Protein AF-R7R0I8-F1 (afdb_monomer_lite)

Foldseek 3Di:
DDDDPQFDADPVRHTPDTPDDLLVVLLVCVVVPNPNVRSLQVSFQVVCVVVVNNQATRDDDPPHDPFDFDADPNRHTDDTD

Sequence (81 aa):
MEKNGSRATLHDGTLAGSVTNLFSCFQNAVSFGIPLVSALKAVTVNPAKSLHMEHAIGQLLPGMEADILILSKDLSLIAVF

Structure (mmCIF, N/CA/C/O backbone):
data_AF-R7R0I8-F1
#
_entry.id   AF-R7R0I8-F1
#
loop_
_atom_site.group_PDB
_atom_site.id
_atom_site.type_symbol
_atom_site.label_atom_id
_atom_site.label_alt_id
_atom_site.label_comp_id
_atom_site.label_asym_id
_atom_site.label_entity_id
_atom_site.label_seq_id
_atom_site.pdbx_PDB_ins_code
_atom_site.Cartn_x
_atom_site.Cartn_y
_atom_site.Cartn_z
_atom_site.occupancy
_atom_site.B_iso_or_equiv
_atom_site.auth_seq_id
_atom_site.auth_comp_id
_atom_site.auth_asym_id
_atom_site.auth_atom_id
_atom_site.pdbx_PDB_model_num
ATOM 1 N N . MET A 1 1 ? -2.900 -1.539 29.682 1.00 78.25 1 MET A N 1
ATOM 2 C CA . MET A 1 1 ? -3.180 -1.180 28.274 1.00 78.25 1 MET A CA 1
ATOM 3 C C . MET A 1 1 ? -4.471 -1.866 27.874 1.00 78.25 1 MET A C 1
ATOM 5 O O . MET A 1 1 ? -4.618 -3.045 28.166 1.00 78.25 1 MET A O 1
ATOM 9 N N . GLU A 1 2 ? -5.384 -1.143 27.240 1.00 88.56 2 GLU A N 1
ATOM 10 C CA . GLU A 1 2 ? -6.658 -1.671 26.744 1.00 88.56 2 GLU A CA 1
ATOM 11 C C . GLU A 1 2 ? -6.740 -1.489 25.226 1.00 88.56 2 GLU A C 1
ATOM 13 O O . GLU A 1 2 ? -6.233 -0.503 24.684 1.00 88.56 2 GLU A O 1
ATOM 18 N N . LYS A 1 3 ? -7.363 -2.447 24.532 1.00 90.00 3 LYS A N 1
ATOM 19 C CA . LYS A 1 3 ? -7.602 -2.393 23.086 1.00 90.00 3 LYS A CA 1
ATOM 20 C C . LYS A 1 3 ? -9.094 -2.544 22.815 1.00 90.00 3 LYS A C 1
ATOM 22 O O . LYS A 1 3 ? -9.654 -3.603 23.075 1.00 90.00 3 LYS A O 1
ATOM 27 N N . ASN A 1 4 ? -9.686 -1.529 22.193 1.00 86.25 4 ASN A N 1
ATOM 28 C CA . ASN A 1 4 ? -11.069 -1.533 21.723 1.00 86.25 4 ASN A CA 1
ATOM 29 C C . ASN A 1 4 ? -11.095 -1.236 20.220 1.00 86.25 4 ASN A C 1
ATOM 31 O O . ASN A 1 4 ? -10.898 -0.100 19.788 1.00 86.25 4 ASN A O 1
ATOM 35 N N . GLY A 1 5 ? -11.303 -2.275 19.408 1.00 86.31 5 GLY A N 1
ATOM 36 C CA . GLY A 1 5 ? -11.259 -2.160 17.948 1.00 86.31 5 GLY A CA 1
ATOM 37 C C . GLY A 1 5 ? -9.895 -1.669 17.448 1.00 86.31 5 GLY A C 1
ATOM 38 O O . GLY A 1 5 ? -8.872 -2.312 17.695 1.00 86.31 5 GLY A O 1
ATOM 39 N N . SER A 1 6 ? -9.889 -0.529 16.750 1.00 82.94 6 SER A N 1
ATOM 40 C CA . SER A 1 6 ? -8.692 0.132 16.207 1.00 82.94 6 SER A CA 1
ATOM 41 C C . SER A 1 6 ? -8.012 1.105 17.183 1.00 82.94 6 SER A C 1
ATOM 43 O O . SER A 1 6 ? -7.056 1.784 16.806 1.00 82.94 6 SER A O 1
ATOM 45 N N . ARG A 1 7 ? -8.481 1.185 18.434 1.00 90.94 7 ARG A N 1
ATOM 46 C CA . ARG A 1 7 ? -7.967 2.106 19.450 1.00 90.94 7 ARG A CA 1
ATOM 47 C C . ARG A 1 7 ? -7.272 1.339 20.570 1.00 90.94 7 ARG A C 1
ATOM 49 O O . ARG A 1 7 ? -7.890 0.512 21.237 1.00 90.94 7 ARG A O 1
ATOM 56 N N . ALA A 1 8 ? -5.998 1.649 20.784 1.00 95.12 8 ALA A N 1
ATOM 57 C CA . ALA A 1 8 ? -5.219 1.180 21.922 1.00 95.12 8 ALA A CA 1
ATOM 58 C C . ALA A 1 8 ? -4.920 2.337 22.873 1.00 95.12 8 ALA A C 1
ATOM 60 O O . ALA A 1 8 ? -4.509 3.410 22.424 1.00 95.12 8 ALA A O 1
ATOM 61 N N . THR A 1 9 ? -5.103 2.121 24.175 1.00 96.56 9 THR A N 1
ATOM 62 C CA . THR A 1 9 ? -4.861 3.142 25.200 1.00 96.56 9 THR A CA 1
ATOM 63 C C . THR A 1 9 ? -4.098 2.612 26.410 1.00 96.56 9 THR A C 1
ATOM 65 O O . THR A 1 9 ? -4.203 1.440 26.789 1.00 96.56 9 THR A O 1
ATOM 68 N N . LEU A 1 10 ? -3.321 3.493 27.040 1.00 95.88 10 LEU A N 1
ATOM 69 C CA . LEU A 1 10 ? -2.798 3.302 28.392 1.00 95.88 10 LEU A CA 1
ATOM 70 C C . LEU A 1 10 ? -3.931 3.441 29.425 1.00 95.88 10 LEU A C 1
ATOM 72 O O . LEU A 1 10 ? -5.071 3.752 29.079 1.00 95.88 10 LEU A O 1
ATOM 76 N N . HIS A 1 11 ? -3.628 3.176 30.698 1.00 93.62 11 HIS A N 1
ATOM 77 C CA . HIS A 1 11 ? -4.624 3.197 31.780 1.00 93.62 11 HIS A CA 1
ATOM 78 C C . HIS A 1 11 ? -5.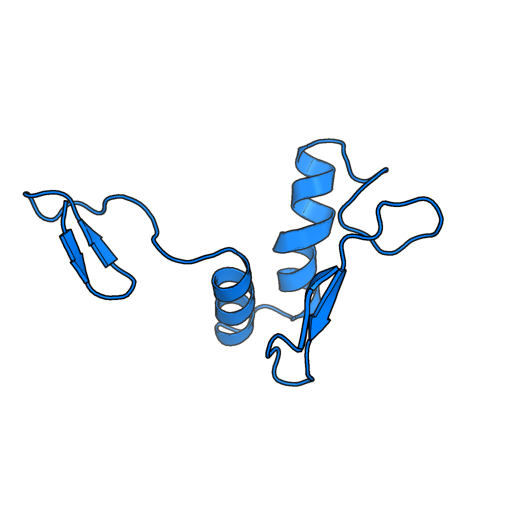236 4.585 32.031 1.00 93.62 11 HIS A C 1
ATOM 80 O O . HIS A 1 11 ? -6.336 4.677 32.560 1.00 93.62 11 HIS A O 1
ATOM 86 N N . ASP A 1 12 ? -4.546 5.651 31.628 1.00 94.69 12 ASP A N 1
ATOM 87 C CA . ASP A 1 12 ? -5.001 7.043 31.704 1.00 94.69 12 ASP A CA 1
ATOM 88 C C . ASP A 1 12 ? -5.789 7.497 30.456 1.00 94.69 12 ASP A C 1
ATOM 90 O O . ASP A 1 12 ? -6.207 8.649 30.367 1.00 94.69 12 ASP A O 1
ATOM 94 N N . GLY A 1 13 ? -5.987 6.609 29.474 1.00 93.19 13 GLY A N 1
ATOM 95 C CA . GLY A 1 13 ? -6.670 6.910 28.216 1.00 93.19 13 GLY A CA 1
ATOM 96 C C . GLY A 1 13 ? -5.777 7.462 27.097 1.00 93.19 13 GLY A C 1
ATOM 97 O O . GLY A 1 13 ? -6.274 7.642 25.980 1.00 93.19 13 GLY A O 1
ATOM 98 N N . THR A 1 14 ? -4.479 7.680 27.342 1.00 95.94 14 THR A N 1
ATOM 99 C CA . THR A 1 14 ? -3.506 8.119 26.326 1.00 95.94 14 THR A CA 1
ATOM 100 C C . THR A 1 14 ? -3.378 7.079 25.211 1.00 95.94 14 THR A C 1
ATOM 102 O O . THR A 1 14 ? -3.322 5.881 25.490 1.00 95.94 14 THR A O 1
ATOM 105 N N . LEU A 1 15 ? -3.315 7.507 23.940 1.00 95.12 15 LEU A N 1
ATOM 106 C CA . LEU A 1 15 ? -3.146 6.593 22.803 1.00 95.12 15 LEU A CA 1
ATOM 107 C C . LEU A 1 15 ? -1.808 5.850 22.884 1.00 95.12 15 LEU A C 1
ATOM 109 O O . LEU A 1 15 ? -0.744 6.461 22.933 1.00 95.12 15 LEU A O 1
ATOM 113 N N . ALA A 1 16 ? -1.873 4.524 22.829 1.00 94.19 16 ALA A N 1
ATOM 114 C CA . ALA A 1 16 ? -0.721 3.631 22.910 1.00 94.19 16 ALA A CA 1
ATOM 115 C C . ALA A 1 16 ? -0.326 3.111 21.517 1.00 94.19 16 ALA A C 1
ATOM 117 O O . ALA A 1 16 ? -0.213 1.907 21.292 1.00 94.19 16 ALA A O 1
ATOM 118 N N . GLY A 1 17 ? -0.156 4.034 20.568 1.00 90.12 17 GLY A N 1
ATOM 119 C CA . GLY A 1 17 ? 0.161 3.714 19.177 1.00 90.12 17 GLY A CA 1
ATOM 120 C C . GLY A 1 17 ? -1.038 3.234 18.353 1.00 90.12 17 GLY A C 1
ATOM 121 O O . GLY A 1 17 ? -2.187 3.229 18.800 1.00 90.12 17 GLY A O 1
ATOM 122 N N . SER A 1 18 ? -0.756 2.868 17.102 1.00 89.88 18 SER A N 1
ATOM 123 C CA . SER A 1 18 ? -1.754 2.338 16.172 1.00 89.88 18 SER A CA 1
ATOM 124 C C . SER A 1 18 ? -1.829 0.817 16.263 1.00 89.88 18 SER A C 1
ATOM 126 O O . SER A 1 18 ? -0.808 0.149 16.395 1.00 89.88 18 SER A O 1
ATOM 128 N N . VAL A 1 19 ? -3.038 0.268 16.146 1.00 92.50 19 VAL A N 1
ATOM 129 C CA . VAL A 1 19 ? -3.291 -1.186 16.091 1.00 92.50 19 VAL A CA 1
ATOM 130 C C . VAL A 1 19 ? -3.847 -1.635 14.736 1.00 92.50 19 VAL A C 1
ATOM 132 O O . VAL A 1 19 ? -4.487 -2.680 14.631 1.00 92.50 19 VAL A O 1
ATOM 135 N N . THR A 1 20 ? -3.624 -0.832 13.697 1.00 92.25 20 THR A N 1
ATOM 136 C CA . THR A 1 20 ? -3.879 -1.210 12.301 1.0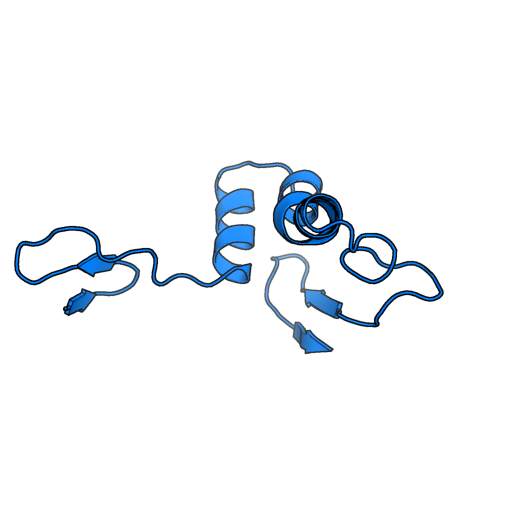0 92.25 20 THR A CA 1
ATOM 137 C C . THR A 1 20 ? -2.656 -1.905 11.693 1.00 92.25 20 THR A C 1
ATOM 139 O O . THR A 1 20 ? -1.552 -1.801 12.226 1.00 92.25 20 THR A O 1
ATOM 142 N N . ASN A 1 21 ? -2.827 -2.568 10.550 1.00 93.06 21 ASN A N 1
ATOM 143 C CA . ASN A 1 21 ? -1.711 -3.063 9.739 1.00 93.06 21 ASN A CA 1
ATOM 144 C C . ASN A 1 21 ? -1.483 -2.173 8.500 1.00 93.06 21 ASN A C 1
ATOM 146 O O . ASN A 1 21 ? -2.313 -1.321 8.165 1.00 93.06 21 ASN A O 1
ATOM 150 N N . LEU A 1 22 ? -0.351 -2.374 7.815 1.00 95.50 22 LEU A N 1
ATOM 151 C CA . LEU A 1 22 ? 0.042 -1.573 6.650 1.00 95.50 22 LEU A CA 1
ATOM 152 C C . LEU A 1 22 ? -0.969 -1.667 5.495 1.00 95.50 22 LEU A C 1
ATOM 154 O O . LEU A 1 22 ? -1.264 -0.660 4.855 1.00 95.50 22 LEU A O 1
ATOM 158 N N . PHE A 1 23 ? -1.536 -2.850 5.258 1.00 96.69 23 PHE A N 1
ATOM 159 C CA . PHE A 1 23 ? -2.517 -3.064 4.196 1.00 96.69 23 PHE A CA 1
ATOM 160 C C . PHE A 1 23 ? -3.820 -2.299 4.460 1.00 96.69 23 PHE A C 1
ATOM 162 O O . PHE A 1 23 ? -4.319 -1.597 3.583 1.00 96.69 23 PHE A O 1
ATOM 169 N N . SER A 1 24 ? -4.317 -2.330 5.696 1.00 95.56 24 SER A N 1
ATOM 170 C CA . SER A 1 24 ? -5.468 -1.530 6.111 1.00 95.56 24 SER A CA 1
ATOM 171 C C . SER A 1 24 ? -5.171 -0.028 6.042 1.00 95.56 24 SER A C 1
ATOM 173 O O . SER A 1 24 ? -6.038 0.739 5.635 1.00 95.56 24 SER A O 1
ATOM 175 N N . CYS A 1 25 ? -3.946 0.419 6.358 1.00 96.44 25 CYS A N 1
ATOM 176 C CA . CYS A 1 25 ? -3.535 1.810 6.113 1.00 96.44 25 CYS A CA 1
ATOM 177 C C . CYS A 1 25 ? -3.620 2.188 4.630 1.00 96.44 25 CYS A C 1
ATOM 179 O O . CYS A 1 25 ? -4.118 3.265 4.309 1.00 96.44 25 CYS A O 1
ATOM 181 N N . PHE A 1 26 ? -3.158 1.312 3.734 1.00 97.94 26 PHE A N 1
ATOM 182 C CA . PHE A 1 26 ? -3.243 1.520 2.290 1.00 97.94 26 PHE A CA 1
ATOM 183 C C . PHE A 1 26 ? -4.700 1.624 1.814 1.00 97.94 26 PHE A C 1
ATOM 185 O O . PHE A 1 26 ? -5.050 2.596 1.145 1.00 97.94 26 PHE A O 1
ATOM 192 N N . GLN A 1 27 ? -5.566 0.688 2.216 1.00 97.44 27 GLN A N 1
ATOM 193 C CA . GLN A 1 27 ? -6.994 0.729 1.881 1.00 97.44 27 GLN A CA 1
ATOM 194 C C . GLN A 1 27 ? -7.663 2.011 2.408 1.00 97.44 27 GLN A C 1
ATOM 196 O O . GLN A 1 27 ? -8.383 2.683 1.669 1.00 97.44 27 GLN A O 1
ATOM 201 N N . ASN A 1 28 ? -7.364 2.406 3.652 1.00 96.75 28 ASN A N 1
ATOM 202 C CA . ASN A 1 28 ? -7.884 3.637 4.249 1.00 96.75 28 ASN A CA 1
ATOM 203 C C . ASN A 1 28 ? -7.426 4.880 3.477 1.00 96.75 28 ASN A C 1
ATOM 205 O O . ASN A 1 28 ? -8.250 5.738 3.168 1.00 96.75 28 ASN A O 1
ATOM 209 N N . ALA A 1 29 ? -6.143 4.963 3.111 1.00 98.19 29 ALA A N 1
ATOM 210 C CA . ALA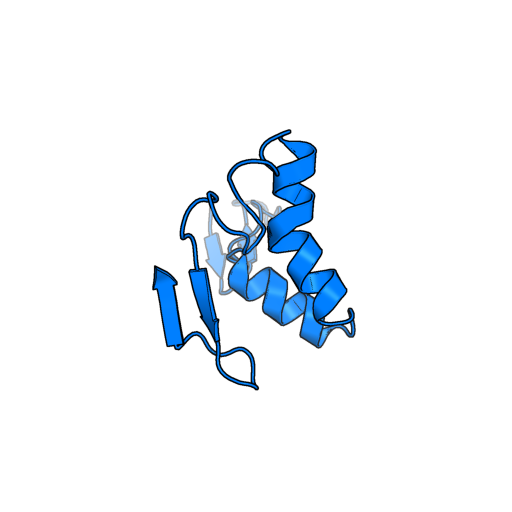 A 1 29 ? -5.599 6.072 2.331 1.00 98.19 29 ALA A CA 1
ATOM 211 C C . ALA A 1 29 ? -6.349 6.252 1.002 1.00 98.19 29 ALA A C 1
ATOM 213 O O . ALA A 1 29 ? -6.740 7.369 0.660 1.00 98.19 29 ALA A O 1
ATOM 214 N N . VAL A 1 30 ? -6.615 5.150 0.293 1.00 98.31 30 VAL A N 1
ATOM 215 C CA . VAL A 1 30 ? -7.427 5.172 -0.933 1.00 98.31 30 VAL A CA 1
ATOM 216 C C . VAL A 1 30 ? -8.860 5.620 -0.633 1.00 98.31 30 VAL A C 1
ATOM 218 O O . VAL A 1 30 ? -9.384 6.481 -1.337 1.00 98.31 30 VAL A O 1
ATOM 221 N N . SER A 1 31 ? -9.481 5.112 0.439 1.00 97.81 31 SER A N 1
ATOM 222 C CA . SER A 1 31 ? -10.850 5.497 0.827 1.00 97.81 31 SER A CA 1
ATOM 223 C C . SER A 1 31 ? -10.993 6.981 1.186 1.00 97.81 31 SER A C 1
ATOM 225 O O . SER A 1 31 ? -12.058 7.564 1.000 1.00 97.81 31 SER A O 1
ATOM 227 N N . PHE A 1 32 ? -9.912 7.615 1.650 1.00 98.06 32 PHE A N 1
ATOM 228 C CA . PHE A 1 32 ? -9.865 9.048 1.952 1.00 98.06 32 PHE A CA 1
ATOM 229 C C . PHE A 1 32 ? -9.670 9.921 0.703 1.00 98.06 32 PHE A C 1
ATOM 231 O O . PHE A 1 32 ? -9.625 11.144 0.815 1.00 98.06 32 PHE A O 1
ATOM 238 N N . GLY A 1 33 ? -9.556 9.316 -0.484 1.00 98.25 33 GLY A N 1
ATOM 239 C CA . GLY A 1 33 ? -9.433 10.021 -1.760 1.00 98.25 33 GLY A CA 1
ATOM 240 C C . GL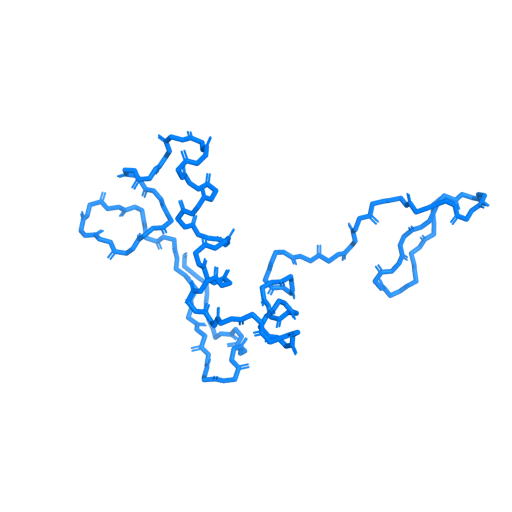Y A 1 33 ? -7.999 10.207 -2.256 1.00 98.25 33 GLY A C 1
ATOM 241 O O . GLY A 1 33 ? -7.788 10.911 -3.244 1.00 98.25 33 GLY A O 1
ATOM 242 N N . ILE A 1 34 ? -6.998 9.584 -1.622 1.00 98.56 34 ILE A N 1
ATOM 243 C CA . ILE A 1 34 ? -5.632 9.588 -2.163 1.00 98.56 34 ILE A CA 1
ATOM 244 C C . ILE A 1 34 ? -5.613 8.732 -3.440 1.00 98.56 34 ILE A C 1
ATOM 246 O O . ILE A 1 34 ? -6.094 7.596 -3.416 1.00 98.56 34 ILE A O 1
ATOM 250 N N . PRO A 1 35 ? -5.031 9.218 -4.556 1.00 98.50 35 PRO A N 1
ATOM 251 C CA . PRO A 1 35 ? -4.948 8.435 -5.784 1.00 98.50 35 PRO A CA 1
ATOM 252 C C . PRO A 1 35 ? -4.278 7.077 -5.552 1.00 98.50 35 PRO A C 1
ATOM 254 O O . PRO A 1 35 ? -3.211 7.011 -4.938 1.00 98.50 35 PRO A O 1
ATOM 257 N N . LEU A 1 36 ? -4.865 6.008 -6.104 1.00 97.88 36 LEU A N 1
ATOM 258 C CA . LEU A 1 36 ? -4.423 4.621 -5.899 1.00 97.88 36 LEU A CA 1
ATOM 259 C C . LEU A 1 36 ? -2.911 4.439 -6.091 1.00 97.88 36 LEU A C 1
ATOM 261 O O . LEU A 1 36 ? -2.239 3.857 -5.247 1.00 97.88 36 LEU A O 1
ATOM 265 N N . VAL A 1 37 ? -2.362 4.980 -7.181 1.00 97.75 37 VAL A N 1
ATOM 266 C CA . VAL A 1 37 ? -0.929 4.873 -7.500 1.00 97.75 37 VAL A CA 1
ATOM 267 C C . VAL A 1 37 ? -0.062 5.586 -6.459 1.00 97.75 37 VAL A 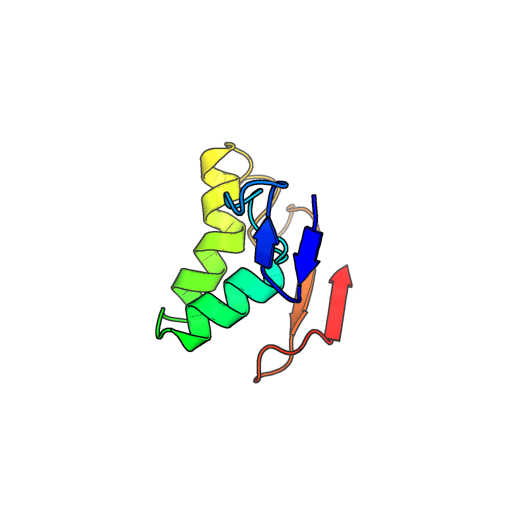C 1
ATOM 269 O O . VAL A 1 37 ? 1.013 5.098 -6.118 1.00 97.75 37 VAL A O 1
ATOM 272 N N . SER A 1 38 ? -0.513 6.725 -5.932 1.00 98.50 38 SER A N 1
ATOM 273 C CA . SER A 1 38 ? 0.206 7.459 -4.887 1.00 98.50 38 SER A CA 1
ATOM 274 C C . SER A 1 38 ? 0.187 6.699 -3.561 1.00 98.50 38 SER A C 1
ATOM 276 O O . SER A 1 38 ? 1.234 6.563 -2.930 1.00 98.50 38 SER A O 1
ATOM 278 N N . ALA A 1 39 ? -0.970 6.150 -3.172 1.00 98.56 39 ALA A N 1
ATOM 279 C CA . ALA A 1 39 ? -1.096 5.305 -1.985 1.00 98.56 39 ALA A CA 1
ATOM 280 C C . ALA A 1 39 ? -0.241 4.031 -2.105 1.00 98.56 39 ALA A C 1
ATOM 282 O O . ALA A 1 39 ? 0.440 3.662 -1.152 1.00 98.56 39 ALA A O 1
ATOM 283 N N . LEU A 1 40 ? -0.204 3.407 -3.289 1.00 97.81 40 LEU A N 1
ATOM 284 C CA . LEU A 1 40 ? 0.612 2.220 -3.550 1.00 97.81 40 LEU A CA 1
ATOM 285 C C . LEU A 1 40 ? 2.102 2.537 -3.404 1.00 97.81 40 LEU A C 1
ATOM 287 O O . LEU A 1 40 ? 2.801 1.847 -2.672 1.00 97.81 40 LEU A O 1
ATOM 291 N N . LYS A 1 41 ? 2.582 3.622 -4.028 1.00 98.25 41 LYS A N 1
ATOM 292 C CA . LYS A 1 41 ? 3.982 4.057 -3.896 1.00 98.25 41 LYS A CA 1
ATOM 293 C C . LYS A 1 41 ? 4.373 4.309 -2.440 1.00 98.25 41 LYS A C 1
ATOM 295 O O . LYS A 1 41 ? 5.499 3.993 -2.063 1.00 98.25 41 LYS A O 1
ATOM 300 N N . ALA A 1 42 ? 3.459 4.850 -1.630 1.00 98.38 42 ALA A N 1
ATOM 301 C CA . ALA A 1 42 ? 3.693 5.124 -0.213 1.00 98.38 42 ALA A CA 1
ATOM 302 C C . ALA A 1 42 ? 3.920 3.858 0.629 1.00 98.38 42 ALA A C 1
ATOM 304 O O . ALA A 1 42 ? 4.586 3.945 1.656 1.00 98.38 42 ALA A O 1
ATOM 305 N N . VAL A 1 43 ? 3.413 2.701 0.192 1.00 97.56 43 VAL A N 1
ATOM 306 C CA . VAL A 1 43 ? 3.583 1.416 0.893 1.00 97.56 43 VAL A CA 1
ATOM 307 C C . VAL A 1 43 ? 4.540 0.449 0.187 1.00 97.56 43 VAL A C 1
ATOM 309 O O . VAL A 1 43 ? 4.747 -0.651 0.685 1.00 97.56 43 VAL A O 1
ATOM 312 N N . THR A 1 44 ? 5.143 0.847 -0.942 1.00 98.12 44 THR A N 1
ATOM 313 C CA . THR A 1 44 ? 6.104 0.029 -1.704 1.00 98.12 44 THR A CA 1
ATOM 314 C C . THR A 1 44 ? 7.418 0.774 -1.973 1.00 98.12 44 THR A C 1
ATOM 316 O O . THR A 1 44 ? 8.329 0.761 -1.149 1.00 98.12 44 THR A O 1
ATOM 319 N N . VAL A 1 45 ? 7.541 1.459 -3.111 1.00 98.44 45 VAL A N 1
ATOM 320 C CA . VAL A 1 45 ? 8.811 2.025 -3.588 1.00 98.44 45 VAL A CA 1
ATOM 321 C C . VAL A 1 45 ? 9.317 3.191 -2.738 1.00 98.44 45 VAL A C 1
ATOM 323 O O . VAL A 1 45 ? 10.524 3.381 -2.628 1.00 98.44 45 VAL A O 1
ATOM 326 N N . ASN A 1 46 ? 8.435 3.991 -2.132 1.00 98.56 46 ASN A N 1
ATOM 327 C CA . ASN A 1 46 ? 8.862 5.138 -1.330 1.00 98.56 46 ASN A CA 1
ATOM 328 C C . ASN A 1 46 ? 9.619 4.706 -0.061 1.00 98.56 46 ASN A C 1
ATOM 330 O O . ASN A 1 46 ? 10.744 5.174 0.109 1.00 98.56 46 ASN A O 1
ATOM 334 N N . PRO A 1 47 ? 9.087 3.810 0.798 1.00 98.31 47 PRO A N 1
ATOM 335 C CA . PRO A 1 47 ? 9.848 3.324 1.946 1.00 98.31 47 PRO A CA 1
ATOM 336 C C . PRO A 1 47 ? 11.102 2.543 1.529 1.00 98.31 47 PRO A C 1
ATOM 338 O O . PRO A 1 47 ? 12.135 2.713 2.170 1.00 98.31 47 PRO A O 1
ATOM 341 N N . ALA A 1 48 ? 11.067 1.779 0.427 1.00 98.38 48 ALA A N 1
ATOM 342 C CA . ALA A 1 48 ? 12.266 1.122 -0.102 1.00 98.38 48 ALA A CA 1
ATOM 343 C C . ALA A 1 48 ? 13.373 2.139 -0.436 1.00 98.38 48 ALA A C 1
ATOM 345 O O . ALA A 1 48 ? 14.507 1.972 0.002 1.00 98.38 48 ALA A O 1
ATOM 346 N N . LYS A 1 49 ? 13.036 3.241 -1.121 1.00 98.44 49 LYS A N 1
ATOM 347 C CA . LYS A 1 49 ? 13.976 4.338 -1.417 1.00 98.44 49 LYS A CA 1
ATOM 348 C C . LYS A 1 49 ? 14.495 5.033 -0.164 1.00 98.44 49 LYS A C 1
ATOM 350 O O . LYS A 1 49 ? 15.677 5.348 -0.089 1.00 98.44 49 LYS A O 1
ATOM 355 N N . SER A 1 50 ? 13.632 5.275 0.823 1.00 98.50 50 SER A N 1
ATOM 356 C CA . SER A 1 50 ? 14.042 5.876 2.100 1.00 98.50 50 SER A CA 1
ATOM 357 C C . SER A 1 50 ? 15.044 5.012 2.870 1.00 98.50 50 SER A C 1
ATOM 359 O O . SER A 1 50 ? 15.798 5.546 3.677 1.00 98.50 50 SER A O 1
ATOM 361 N N . LEU A 1 51 ? 15.057 3.703 2.611 1.00 98.25 51 LEU A N 1
ATOM 362 C CA . LEU A 1 51 ? 15.997 2.740 3.181 1.00 98.25 51 LEU A CA 1
ATOM 363 C C . LEU A 1 51 ? 17.153 2.381 2.230 1.00 98.25 51 LEU A C 1
ATOM 365 O O . LEU A 1 51 ? 17.976 1.542 2.582 1.00 98.25 51 LEU A O 1
ATOM 369 N N . HIS A 1 52 ? 17.232 2.999 1.046 1.00 98.06 52 HIS A N 1
ATOM 370 C CA . HIS A 1 52 ? 18.202 2.677 -0.011 1.00 98.06 52 HIS A CA 1
ATOM 371 C C . HIS A 1 52 ? 18.134 1.219 -0.514 1.00 98.06 52 HIS A C 1
ATOM 373 O O . HIS A 1 52 ? 19.142 0.628 -0.904 1.00 98.06 52 HIS A O 1
ATOM 379 N N . MET A 1 53 ? 16.939 0.625 -0.500 1.00 98.25 53 MET A N 1
ATOM 380 C CA . MET A 1 53 ? 16.662 -0.767 -0.883 1.00 98.25 53 MET A CA 1
ATOM 381 C C . MET A 1 53 ? 15.880 -0.899 -2.199 1.00 98.25 53 MET A C 1
ATOM 383 O O . MET A 1 53 ? 15.443 -1.990 -2.559 1.00 98.25 53 MET A O 1
ATOM 387 N N . GLU A 1 54 ? 15.692 0.185 -2.950 1.00 96.31 54 GLU A N 1
ATOM 388 C CA . GLU A 1 54 ? 14.901 0.203 -4.189 1.00 96.31 54 GLU A CA 1
ATOM 389 C C . GLU A 1 54 ? 15.475 -0.658 -5.324 1.00 96.31 54 GLU A C 1
ATOM 391 O O . GLU A 1 54 ? 14.785 -0.905 -6.314 1.00 96.31 54 GLU A O 1
ATOM 396 N N . HIS A 1 55 ? 16.727 -1.098 -5.176 1.00 96.31 55 HIS A N 1
ATOM 397 C CA . HIS A 1 55 ? 17.405 -2.034 -6.066 1.00 96.31 55 HIS A CA 1
ATOM 398 C C . HIS A 1 55 ? 16.993 -3.498 -5.828 1.00 96.31 55 HIS A C 1
ATOM 400 O O . HIS A 1 55 ? 17.248 -4.331 -6.691 1.00 96.31 55 HIS A O 1
ATOM 406 N N . ALA A 1 56 ? 16.367 -3.804 -4.686 1.00 97.62 56 ALA A N 1
ATOM 407 C CA . ALA A 1 56 ? 15.977 -5.158 -4.293 1.00 97.62 56 ALA A CA 1
ATOM 408 C C . ALA A 1 56 ? 14.460 -5.308 -4.088 1.00 97.62 56 ALA A C 1
ATOM 410 O O . ALA A 1 56 ? 13.893 -6.295 -4.545 1.00 97.62 56 ALA A O 1
ATOM 411 N N . ILE A 1 57 ? 13.791 -4.329 -3.457 1.00 98.00 57 ILE A N 1
ATOM 412 C CA . ILE A 1 57 ? 12.372 -4.427 -3.056 1.00 98.00 57 ILE A CA 1
ATOM 413 C C . ILE A 1 57 ? 11.537 -3.195 -3.436 1.00 98.00 57 ILE A C 1
ATOM 415 O O . ILE A 1 57 ? 12.048 -2.118 -3.751 1.00 98.00 57 ILE A O 1
ATOM 419 N N . GLY A 1 58 ? 10.211 -3.349 -3.370 1.00 96.62 58 GLY A N 1
ATOM 420 C CA . GLY A 1 58 ? 9.242 -2.257 -3.525 1.00 96.62 58 GLY A CA 1
ATOM 421 C C . GLY A 1 58 ? 8.874 -1.914 -4.972 1.00 96.62 58 GLY A C 1
ATOM 422 O O . GLY A 1 58 ? 8.102 -0.978 -5.191 1.00 96.62 58 GLY A O 1
ATOM 423 N N . GLN A 1 59 ? 9.392 -2.651 -5.957 1.00 96.56 59 GLN A N 1
ATOM 424 C CA . GLN A 1 59 ? 9.021 -2.539 -7.371 1.00 96.56 59 GLN A CA 1
ATOM 425 C C . GLN A 1 59 ? 8.953 -3.935 -8.007 1.00 96.56 59 GLN A C 1
ATOM 427 O O . GLN A 1 59 ? 9.564 -4.874 -7.513 1.00 96.56 59 GLN A O 1
ATOM 432 N N . LEU A 1 60 ? 8.221 -4.056 -9.117 1.00 96.38 60 LEU A N 1
ATOM 433 C CA . LEU A 1 60 ? 8.129 -5.292 -9.899 1.00 96.38 60 LEU A CA 1
ATOM 434 C C . LEU A 1 60 ? 8.959 -5.144 -11.175 1.00 96.38 60 LEU A C 1
ATOM 436 O O . LEU A 1 60 ? 8.446 -4.726 -12.214 1.00 96.38 60 LEU A O 1
ATOM 440 N N . LEU A 1 61 ? 10.254 -5.444 -11.074 1.00 96.81 61 LEU A N 1
ATOM 441 C CA . LEU A 1 61 ? 11.205 -5.441 -12.187 1.00 96.81 61 LEU A CA 1
ATOM 442 C C . LEU A 1 61 ? 12.019 -6.746 -12.181 1.00 96.81 61 LEU A C 1
ATOM 444 O O . LEU A 1 61 ? 12.209 -7.338 -11.118 1.00 96.81 61 LEU A O 1
ATOM 448 N N . PRO A 1 62 ? 12.524 -7.209 -13.340 1.00 97.44 62 PRO A N 1
ATOM 449 C CA . PRO A 1 62 ? 13.400 -8.376 -13.386 1.00 97.44 62 PRO A CA 1
ATOM 450 C C . PRO A 1 62 ? 14.621 -8.220 -12.468 1.00 97.44 62 PRO A C 1
ATOM 452 O O . PRO A 1 62 ? 15.292 -7.190 -12.503 1.00 97.44 62 PRO A O 1
ATOM 455 N N . GLY A 1 63 ? 14.918 -9.258 -11.682 1.00 95.94 63 GLY A N 1
ATOM 456 C CA . GLY A 1 63 ? 16.055 -9.287 -10.753 1.00 95.94 63 GLY A CA 1
ATOM 457 C C . GLY A 1 63 ? 15.767 -8.758 -9.345 1.00 95.94 63 GLY A C 1
ATOM 458 O O . GLY A 1 63 ? 16.670 -8.791 -8.517 1.00 95.94 63 GLY A O 1
ATOM 459 N N . MET A 1 64 ? 14.545 -8.295 -9.070 1.00 96.94 64 MET A N 1
ATOM 460 C CA . MET A 1 64 ? 14.094 -7.918 -7.724 1.00 96.94 64 MET A CA 1
ATOM 461 C C . MET A 1 64 ? 13.511 -9.113 -6.964 1.00 96.94 64 MET A C 1
ATOM 463 O O . MET A 1 64 ? 13.171 -10.132 -7.570 1.00 96.94 64 MET A O 1
ATOM 467 N N . GLU A 1 65 ? 13.366 -8.964 -5.648 1.00 97.56 65 GLU A N 1
ATOM 468 C CA . GLU A 1 65 ? 12.672 -9.942 -4.810 1.00 97.56 65 GLU A CA 1
ATOM 469 C C . GLU A 1 65 ? 11.200 -10.065 -5.221 1.00 97.56 65 GLU A C 1
ATOM 471 O O . GLU A 1 65 ? 10.543 -9.086 -5.590 1.00 97.56 65 GLU A O 1
ATOM 476 N N . ALA A 1 66 ? 10.671 -11.286 -5.153 1.00 97.00 66 ALA A N 1
ATOM 477 C CA . ALA A 1 66 ? 9.320 -11.616 -5.599 1.00 97.00 66 ALA A CA 1
ATOM 478 C C . ALA A 1 66 ? 8.249 -11.385 -4.512 1.00 97.00 66 ALA A C 1
ATOM 480 O O . ALA A 1 66 ? 7.298 -12.159 -4.426 1.00 97.00 66 ALA A O 1
ATOM 481 N N . ASP A 1 67 ? 8.385 -10.307 -3.731 1.00 96.50 67 ASP A N 1
ATOM 482 C CA . ASP A 1 67 ? 7.441 -9.918 -2.675 1.00 96.50 67 ASP A CA 1
ATOM 483 C C . ASP A 1 67 ? 6.166 -9.323 -3.297 1.00 96.50 67 ASP A C 1
ATOM 485 O O . ASP A 1 67 ? 6.146 -8.170 -3.752 1.00 96.50 67 ASP A O 1
ATOM 489 N N . ILE A 1 68 ? 5.086 -10.108 -3.365 1.00 96.81 68 ILE A N 1
ATOM 490 C CA . ILE A 1 68 ? 3.905 -9.761 -4.171 1.00 96.81 68 ILE A CA 1
ATOM 491 C C . ILE A 1 68 ? 2.609 -9.975 -3.389 1.00 96.81 68 ILE A C 1
ATOM 493 O O . ILE A 1 68 ? 2.327 -11.049 -2.866 1.00 96.81 68 ILE A O 1
ATOM 497 N N . LEU A 1 69 ? 1.734 -8.964 -3.421 1.00 97.62 69 LEU A N 1
ATOM 498 C CA . LEU A 1 69 ? 0.325 -9.117 -3.057 1.00 97.62 69 LEU A CA 1
ATOM 499 C C . LEU A 1 69 ? -0.544 -9.123 -4.314 1.00 97.62 69 LEU A C 1
ATOM 501 O O . LEU A 1 69 ? -0.464 -8.215 -5.144 1.00 97.62 69 LEU A O 1
ATOM 505 N N . ILE A 1 70 ? -1.427 -10.113 -4.421 1.00 97.94 70 ILE A N 1
ATOM 506 C CA . ILE A 1 70 ? -2.471 -10.149 -5.446 1.00 97.94 70 ILE A CA 1
ATOM 507 C C . ILE A 1 70 ? -3.760 -9.636 -4.823 1.00 97.94 70 ILE A C 1
ATOM 509 O O . ILE A 1 70 ? -4.233 -10.188 -3.829 1.00 97.94 70 ILE A O 1
ATOM 513 N N . LEU A 1 71 ? -4.329 -8.586 -5.412 1.00 97.56 71 LEU A N 1
ATOM 514 C CA . LEU A 1 71 ? -5.548 -7.938 -4.936 1.00 97.56 71 LEU A CA 1
ATOM 515 C C . LEU A 1 71 ? -6.644 -8.003 -6.001 1.00 97.56 71 LEU A C 1
ATOM 517 O O . LEU A 1 71 ? -6.370 -7.953 -7.202 1.00 97.56 71 LEU A O 1
ATOM 521 N N . SER A 1 72 ? -7.895 -8.068 -5.562 1.00 97.81 72 SER A N 1
ATOM 522 C CA . SER A 1 72 ? -9.057 -7.853 -6.423 1.00 97.81 72 SER A CA 1
ATOM 523 C C . SER A 1 72 ? -9.231 -6.365 -6.764 1.00 97.81 72 SER A C 1
ATOM 525 O O . SER A 1 72 ? -8.562 -5.487 -6.216 1.00 97.81 72 SER A O 1
ATOM 527 N N . LYS A 1 73 ? -10.157 -6.050 -7.682 1.00 96.00 73 LYS A N 1
ATOM 528 C CA . LYS A 1 73 ? -10.425 -4.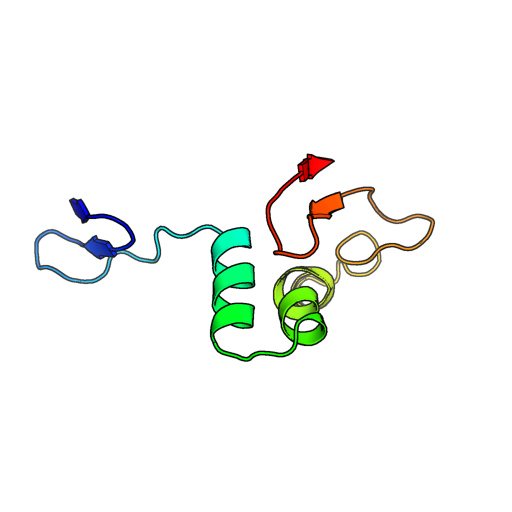661 -8.110 1.00 96.00 73 LYS A CA 1
ATOM 529 C C . LYS A 1 73 ? -10.916 -3.756 -6.975 1.00 96.00 73 LYS A C 1
ATOM 531 O O . LYS A 1 73 ? -10.661 -2.559 -7.007 1.00 96.00 73 LYS A O 1
ATOM 536 N N . ASP A 1 74 ? -11.603 -4.325 -5.993 1.00 96.25 74 ASP A N 1
ATOM 537 C CA . ASP A 1 74 ? -12.056 -3.673 -4.759 1.00 96.25 74 ASP A CA 1
ATOM 538 C C . ASP A 1 74 ? -10.970 -3.630 -3.667 1.00 96.25 74 ASP A C 1
ATOM 540 O O . ASP A 1 74 ? -11.249 -3.235 -2.541 1.00 96.25 74 ASP A O 1
ATOM 544 N N . LEU A 1 75 ? -9.725 -3.993 -4.002 1.00 96.81 75 LEU A N 1
ATOM 545 C CA . LEU A 1 75 ? -8.579 -4.034 -3.092 1.00 96.81 75 LEU A CA 1
ATOM 546 C C . LEU A 1 75 ? -8.735 -5.049 -1.953 1.00 96.81 75 LEU A C 1
ATOM 548 O O . LEU A 1 75 ? -8.131 -4.869 -0.898 1.00 96.81 75 LEU A O 1
ATOM 552 N N . SER A 1 76 ? -9.505 -6.120 -2.150 1.00 96.75 76 SER A N 1
ATOM 553 C CA . SER A 1 76 ? -9.517 -7.266 -1.237 1.00 96.75 76 SER A CA 1
ATOM 554 C C . SER A 1 76 ? -8.311 -8.173 -1.517 1.00 96.75 76 SER A C 1
ATOM 556 O O . SER A 1 76 ? -7.906 -8.357 -2.666 1.00 96.75 76 SER A O 1
ATOM 558 N N . LEU A 1 77 ? -7.700 -8.722 -0.463 1.00 97.25 77 LEU A N 1
ATOM 559 C CA . LEU A 1 77 ? -6.514 -9.575 -0.581 1.00 97.25 77 LEU A CA 1
ATOM 560 C C . LEU A 1 77 ? -6.881 -10.957 -1.141 1.00 97.25 77 LEU A C 1
ATOM 562 O O . LEU A 1 77 ? -7.732 -11.640 -0.578 1.00 97.25 77 LEU A O 1
ATOM 566 N N . ILE A 1 78 ? -6.212 -11.371 -2.219 1.00 98.38 78 ILE A N 1
ATOM 567 C CA . ILE A 1 78 ? -6.369 -12.694 -2.843 1.00 98.38 78 ILE A CA 1
ATOM 568 C C . ILE A 1 78 ? -5.222 -13.621 -2.432 1.00 98.38 78 ILE A C 1
ATOM 570 O O . ILE A 1 78 ? -5.467 -14.761 -2.046 1.00 98.38 78 ILE A O 1
ATOM 574 N N . ALA A 1 79 ? -3.974 -13.152 -2.525 1.00 98.19 79 ALA A N 1
ATOM 575 C CA . ALA A 1 79 ? -2.792 -13.958 -2.222 1.00 98.19 79 ALA A CA 1
ATOM 576 C C . ALA A 1 79 ? -1.593 -13.097 -1.802 1.00 98.19 79 ALA A C 1
ATOM 578 O O . ALA A 1 79 ? -1.518 -11.917 -2.153 1.00 98.19 79 ALA A O 1
ATOM 579 N N . VAL A 1 80 ? -0.665 -13.720 -1.075 1.00 97.75 80 VAL A N 1
ATOM 580 C CA . VAL A 1 80 ? 0.626 -13.163 -0.649 1.00 97.75 80 VAL A CA 1
ATOM 581 C C . VAL A 1 80 ? 1.709 -14.148 -1.068 1.00 97.75 80 VAL A C 1
ATOM 583 O O . VAL A 1 80 ? 1.551 -15.348 -0.831 1.00 97.75 80 VAL A O 1
ATOM 586 N N . PHE A 1 81 ? 2.765 -13.635 -1.684 1.00 95.94 81 PHE A N 1
ATOM 587 C CA . PHE A 1 81 ? 3.953 -14.369 -2.099 1.00 95.94 81 PHE A CA 1
ATOM 588 C C . PHE A 1 81 ? 5.187 -13.677 -1.541 1.00 95.94 81 PHE A C 1
ATOM 590 O O . PHE A 1 81 ? 5.177 -12.421 -1.528 1.00 95.94 81 PHE A O 1
#

Secondary structure (DSSP, 8-state):
-EEETTEEE-TTS-EEEE---HHHHHHHHHHTT--HHHHHHHHTHHHHHHTT-TTTSSS--TTS----EEE-TT--EEEE-

Radius of gyration: 15.82 Å; chains: 1; bounding box: 30×24×45 Å

pLDDT: mean 95.86, std 3.68, range [78.25, 98.56]